Protein AF-A0A969Q479-F1 (afdb_monomer_lite)

Sequence (117 aa):
CLYPPVQAGDREWKSYFTVNLLNLPNHYHNGGIWPFVGGMWCRYLHKLGLRDIARRELVNLAHLCHRGTRKEWEFNEWHHGTTGRPMGKAYQAWSAAGFIQACHALHMDPEHIEDHL

Structure (mmCIF, N/CA/C/O backbone):
data_AF-A0A969Q479-F1
#
_entry.id   AF-A0A969Q479-F1
#
loop_
_atom_site.group_PDB
_atom_site.id
_atom_site.type_symbol
_atom_site.label_atom_id
_atom_site.label_alt_id
_atom_site.label_comp_id
_atom_site.label_asym_id
_atom_site.label_entity_id
_atom_site.label_seq_id
_atom_site.pdbx_PDB_ins_code
_atom_site.Cartn_x
_atom_site.Cartn_y
_atom_site.Cartn_z
_atom_site.occupancy
_atom_site.B_iso_or_equiv
_atom_site.auth_seq_id
_atom_site.auth_comp_id
_atom_site.auth_asym_id
_atom_site.auth_atom_id
_atom_site.pdbx_PDB_model_num
ATOM 1 N N . CYS A 1 1 ? 5.650 6.594 -1.946 1.00 75.19 1 CYS A N 1
ATOM 2 C CA . CYS A 1 1 ? 6.000 6.207 -3.328 1.00 75.19 1 CYS A CA 1
ATOM 3 C C . CYS A 1 1 ? 5.871 7.383 -4.265 1.00 75.19 1 CYS A C 1
ATOM 5 O O . CYS A 1 1 ? 5.157 8.323 -3.936 1.00 75.19 1 CYS A O 1
ATOM 7 N N . LEU A 1 2 ? 6.559 7.317 -5.402 1.00 90.81 2 LEU A N 1
ATOM 8 C CA . LEU A 1 2 ? 6.446 8.291 -6.483 1.00 90.81 2 LEU A CA 1
ATOM 9 C C . LEU A 1 2 ? 5.050 8.215 -7.111 1.00 90.81 2 LEU A C 1
ATOM 11 O O . LEU A 1 2 ? 4.583 7.126 -7.444 1.00 90.81 2 LEU A O 1
ATOM 15 N N . TYR A 1 3 ? 4.400 9.367 -7.248 1.00 90.25 3 TYR A N 1
ATOM 16 C CA . TYR A 1 3 ? 3.153 9.530 -7.985 1.00 90.25 3 TYR A CA 1
ATOM 17 C C . TYR A 1 3 ? 3.190 10.879 -8.728 1.00 90.25 3 TYR A C 1
ATOM 19 O O . TYR A 1 3 ? 3.471 11.892 -8.083 1.00 90.25 3 TYR A O 1
ATOM 27 N N . PRO A 1 4 ? 2.911 10.922 -10.043 1.00 94.00 4 PRO A N 1
ATOM 28 C CA . PRO A 1 4 ? 2.673 9.769 -10.915 1.00 94.00 4 PRO A CA 1
ATOM 29 C C . PRO A 1 4 ? 3.921 8.862 -11.045 1.00 94.00 4 PRO A C 1
ATOM 31 O O . PRO A 1 4 ? 5.033 9.312 -10.760 1.00 94.00 4 PRO A O 1
ATOM 34 N N . PRO A 1 5 ? 3.764 7.578 -11.427 1.00 96.88 5 PRO A N 1
ATOM 35 C CA . PRO A 1 5 ? 4.902 6.703 -11.696 1.00 96.88 5 PRO A CA 1
ATOM 36 C C . PRO A 1 5 ? 5.740 7.220 -12.870 1.00 96.88 5 PRO A C 1
ATOM 38 O O . PRO A 1 5 ? 5.186 7.566 -13.915 1.00 96.88 5 PRO A O 1
ATOM 41 N N . VAL A 1 6 ? 7.063 7.193 -12.714 1.00 96.94 6 VAL A N 1
ATOM 42 C CA . VAL A 1 6 ? 8.035 7.538 -13.760 1.00 96.94 6 VAL A CA 1
ATOM 43 C C . VAL A 1 6 ? 8.024 6.446 -14.826 1.00 96.94 6 VAL A C 1
ATOM 45 O O . VAL A 1 6 ? 8.211 5.267 -14.503 1.00 96.94 6 VAL A O 1
ATOM 48 N N . GLN A 1 7 ? 7.805 6.836 -16.077 1.00 96.56 7 GLN A N 1
ATOM 49 C CA . GLN A 1 7 ? 7.746 5.973 -17.252 1.00 96.56 7 GLN A CA 1
ATOM 50 C C . GLN A 1 7 ? 9.109 5.847 -17.934 1.00 96.56 7 GLN A C 1
ATOM 52 O O . GLN A 1 7 ? 9.989 6.702 -17.811 1.00 96.56 7 GLN A O 1
ATOM 57 N N . ALA A 1 8 ? 9.279 4.774 -18.709 1.00 93.81 8 ALA A N 1
ATOM 58 C CA . ALA A 1 8 ? 10.426 4.658 -19.598 1.00 93.81 8 ALA A CA 1
ATOM 59 C C . ALA A 1 8 ? 10.375 5.777 -20.651 1.00 93.81 8 ALA A C 1
ATOM 61 O O . ALA A 1 8 ? 9.377 5.928 -21.350 1.00 93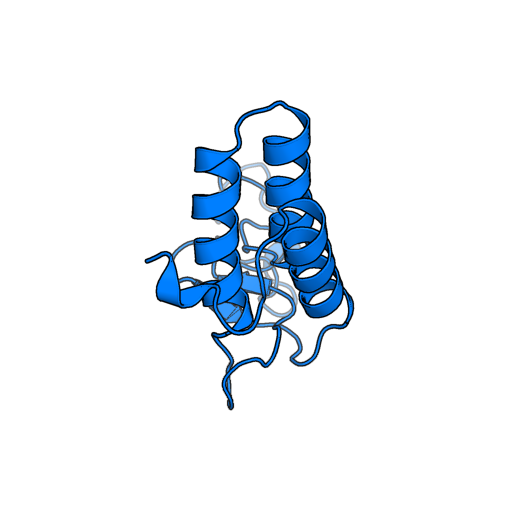.81 8 ALA A O 1
ATOM 62 N N . GLY A 1 9 ? 11.461 6.544 -20.760 1.00 93.50 9 GLY A N 1
ATOM 63 C CA . GLY A 1 9 ? 11.547 7.716 -21.637 1.00 93.50 9 GLY A CA 1
ATOM 64 C C . GLY A 1 9 ? 11.385 9.056 -20.914 1.00 93.50 9 GLY A C 1
ATOM 65 O O . GLY A 1 9 ? 11.777 10.078 -21.475 1.00 93.50 9 GLY A O 1
ATOM 66 N N . ASP A 1 10 ? 10.905 9.065 -19.666 1.00 96.25 10 ASP A N 1
ATOM 67 C CA . ASP A 1 10 ? 10.861 10.285 -18.856 1.00 96.25 10 ASP A CA 1
ATOM 68 C C . ASP A 1 10 ? 12.276 10.780 -18.529 1.00 96.25 10 ASP A C 1
ATOM 70 O O . ASP A 1 10 ? 13.208 9.994 -18.335 1.00 96.25 10 ASP A O 1
ATOM 74 N N . ARG A 1 11 ? 12.447 12.099 -18.384 1.00 96.06 11 ARG A N 1
ATOM 75 C CA . ARG A 1 11 ? 13.739 12.708 -18.012 1.00 96.06 11 ARG A CA 1
ATOM 76 C C . ARG A 1 11 ? 14.236 12.214 -16.646 1.00 96.06 11 ARG A C 1
ATOM 78 O O . ARG A 1 11 ? 15.441 12.105 -16.393 1.00 96.06 11 ARG A O 1
ATOM 85 N N . GLU A 1 12 ? 13.299 11.931 -15.752 1.00 95.12 12 GLU A N 1
ATOM 86 C CA . GLU A 1 12 ? 13.523 11.434 -14.401 1.00 95.12 12 GLU A CA 1
ATOM 87 C C . GLU A 1 12 ? 13.834 9.926 -14.378 1.00 95.12 12 GLU A C 1
ATOM 89 O O . GLU A 1 12 ? 14.328 9.437 -13.359 1.00 95.12 12 GLU A O 1
ATOM 94 N N . TRP A 1 13 ? 13.629 9.201 -15.488 1.00 95.12 13 TRP A N 1
ATOM 95 C CA . TRP A 1 13 ? 13.956 7.780 -15.593 1.00 95.12 13 TRP A CA 1
ATOM 96 C C . TRP A 1 13 ? 15.457 7.553 -15.427 1.00 95.12 13 TRP A C 1
ATOM 98 O O . TRP A 1 13 ? 16.291 8.184 -16.084 1.00 95.12 13 TRP A O 1
ATOM 108 N N . LYS A 1 14 ? 15.819 6.617 -14.549 1.00 93.06 14 LYS A N 1
ATOM 109 C CA . LYS A 1 14 ? 17.209 6.213 -14.318 1.00 93.06 14 LYS A CA 1
ATOM 110 C C . LYS A 1 14 ? 17.369 4.731 -14.603 1.00 93.06 14 LYS A C 1
ATOM 112 O O . LYS A 1 14 ? 16.466 3.944 -14.343 1.00 93.06 14 LYS A O 1
ATOM 117 N N . SER A 1 15 ? 18.552 4.336 -15.068 1.00 91.81 15 SER A N 1
ATOM 118 C CA . SER A 1 15 ? 18.868 2.936 -15.383 1.00 91.81 15 SER A CA 1
ATOM 119 C C . SER A 1 15 ? 18.634 1.982 -14.207 1.00 91.81 15 SER A C 1
ATOM 121 O O . SER A 1 15 ? 18.272 0.830 -14.413 1.00 91.81 15 SER A O 1
ATOM 123 N N . TYR A 1 16 ? 18.759 2.453 -12.962 1.00 90.69 16 TYR A N 1
ATOM 124 C CA . TYR A 1 16 ? 18.503 1.621 -11.787 1.00 90.69 16 TYR A CA 1
ATOM 125 C C . TYR A 1 16 ? 17.021 1.276 -11.565 1.00 90.69 16 TYR A C 1
ATOM 127 O O . TYR A 1 16 ? 16.729 0.403 -10.750 1.00 90.69 16 TYR A O 1
ATOM 135 N N . PHE A 1 17 ? 16.075 1.902 -12.278 1.00 89.88 17 PHE A N 1
ATOM 136 C CA . PHE A 1 17 ? 14.655 1.542 -12.177 1.00 89.88 17 PHE A CA 1
ATOM 137 C C . PHE A 1 17 ? 14.397 0.100 -12.642 1.00 89.88 17 PHE A C 1
ATOM 139 O O . PHE A 1 17 ? 13.515 -0.577 -12.111 1.00 89.88 17 PHE A O 1
ATOM 146 N N . THR A 1 18 ? 15.204 -0.393 -13.586 1.00 90.94 18 THR A N 1
ATOM 147 C CA . THR A 1 18 ? 15.093 -1.749 -14.141 1.00 90.94 18 THR A CA 1
ATOM 148 C C . THR A 1 18 ? 15.965 -2.773 -13.422 1.00 90.94 18 THR A C 1
ATOM 150 O O . THR A 1 18 ? 15.871 -3.961 -13.729 1.00 90.94 18 THR A O 1
ATOM 153 N N . VAL A 1 19 ? 16.806 -2.361 -12.465 1.00 90.31 19 VAL A N 1
ATOM 154 C CA . VAL A 1 19 ? 17.608 -3.306 -11.676 1.00 90.31 19 VAL A CA 1
ATOM 155 C C . VAL A 1 19 ? 16.658 -4.209 -10.895 1.00 90.31 19 VAL A C 1
ATOM 157 O O . VAL A 1 19 ? 15.801 -3.736 -10.147 1.00 90.31 19 VAL A O 1
ATOM 160 N N . ASN A 1 20 ? 16.779 -5.520 -11.121 1.00 89.19 20 ASN A N 1
ATOM 161 C CA . ASN A 1 20 ? 15.880 -6.552 -10.593 1.00 89.19 20 ASN A CA 1
ATOM 162 C C . ASN A 1 20 ? 14.390 -6.320 -10.912 1.00 89.19 20 ASN A C 1
ATOM 164 O O . ASN A 1 20 ? 13.531 -6.880 -10.236 1.00 89.19 20 ASN A O 1
ATOM 168 N N . LEU A 1 21 ? 14.086 -5.480 -11.914 1.00 88.44 21 LEU A N 1
ATOM 169 C CA . LEU A 1 21 ? 12.730 -5.067 -12.301 1.00 88.44 21 LEU A CA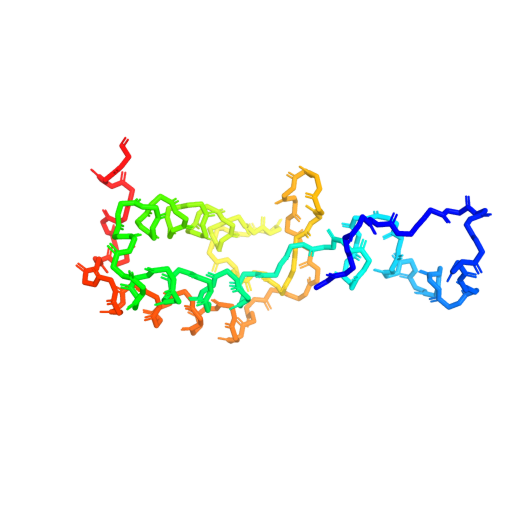 1
ATOM 170 C C . LEU A 1 21 ? 11.900 -4.490 -11.138 1.00 88.44 21 LEU A C 1
ATOM 172 O O . LEU A 1 21 ? 10.671 -4.498 -11.175 1.00 88.44 21 LEU A O 1
ATOM 176 N N . LEU A 1 22 ? 12.568 -3.984 -10.097 1.00 89.00 22 LEU A N 1
ATOM 177 C CA . LEU A 1 22 ? 11.907 -3.661 -8.836 1.00 89.00 22 LEU A CA 1
ATOM 178 C C . LEU A 1 22 ? 11.136 -2.337 -8.899 1.00 89.00 22 LEU A C 1
ATOM 180 O O . LEU A 1 22 ? 10.107 -2.213 -8.252 1.00 89.00 22 LEU A O 1
ATOM 184 N N . ASN A 1 23 ? 11.596 -1.358 -9.685 1.00 95.31 23 ASN A N 1
ATOM 185 C CA . ASN A 1 23 ? 11.006 -0.013 -9.752 1.00 95.31 23 ASN A CA 1
ATOM 186 C C . ASN A 1 23 ? 10.430 0.316 -11.137 1.00 95.31 23 ASN A C 1
ATOM 188 O O . ASN A 1 23 ? 10.425 1.472 -11.557 1.00 95.31 23 ASN A O 1
ATOM 192 N N . LEU A 1 24 ? 9.910 -0.684 -11.851 1.00 96.56 24 LEU A N 1
ATOM 193 C CA . LEU A 1 24 ? 9.066 -0.434 -13.022 1.00 96.56 24 LEU A C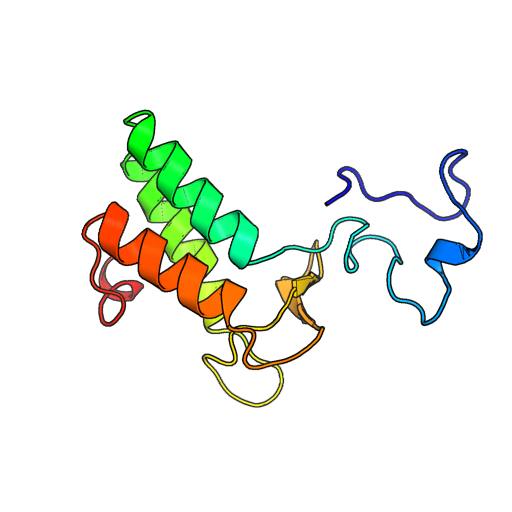A 1
ATOM 194 C C . LEU A 1 24 ? 7.845 0.436 -12.643 1.00 96.56 24 LEU A C 1
ATOM 196 O O . LEU A 1 24 ? 7.507 0.534 -11.460 1.00 96.56 24 LEU A O 1
ATOM 200 N N . PRO A 1 25 ? 7.160 1.079 -13.605 1.00 97.06 25 PRO A N 1
ATOM 201 C CA . PRO A 1 25 ? 5.955 1.846 -13.304 1.00 97.06 25 PRO A CA 1
ATOM 202 C C . PRO A 1 25 ? 4.947 1.033 -12.485 1.00 97.06 25 PRO A C 1
ATOM 204 O O . PRO A 1 25 ? 4.686 -0.132 -12.788 1.00 97.06 25 PRO A O 1
ATOM 207 N N . ASN A 1 26 ? 4.383 1.646 -11.445 1.00 97.56 26 ASN A N 1
ATOM 208 C CA . ASN A 1 26 ? 3.475 1.029 -10.471 1.00 97.56 26 ASN A CA 1
ATOM 209 C C . ASN A 1 26 ? 4.105 -0.068 -9.587 1.00 97.56 26 ASN A C 1
ATOM 211 O O . ASN A 1 26 ? 3.373 -0.808 -8.925 1.00 97.56 26 ASN A O 1
ATOM 215 N N . HIS A 1 27 ? 5.436 -0.186 -9.552 1.00 97.25 27 HIS A N 1
ATOM 216 C CA . HIS A 1 27 ? 6.152 -1.149 -8.713 1.00 97.25 27 HIS A CA 1
ATOM 217 C C . HIS A 1 27 ? 6.915 -0.456 -7.589 1.00 97.25 27 HIS A C 1
ATOM 219 O O . HIS A 1 27 ? 7.439 0.641 -7.764 1.00 97.25 27 HIS A O 1
ATOM 225 N N . TYR A 1 28 ? 7.004 -1.127 -6.441 1.00 96.31 28 TYR A N 1
ATOM 226 C CA . TYR A 1 28 ? 7.847 -0.767 -5.304 1.00 96.31 28 TYR A CA 1
ATOM 227 C C . TYR A 1 28 ? 7.832 0.734 -4.982 1.00 96.31 28 TYR A C 1
ATOM 229 O O . TYR A 1 28 ? 6.780 1.257 -4.608 1.00 96.31 28 TYR A O 1
ATOM 237 N N . HIS A 1 29 ? 8.952 1.450 -5.131 1.00 95.69 29 HIS A N 1
ATOM 238 C CA . HIS A 1 29 ? 9.014 2.888 -4.864 1.00 95.69 29 HIS A CA 1
ATOM 239 C C . HIS A 1 29 ? 8.406 3.740 -5.988 1.00 95.69 29 HIS A C 1
ATOM 241 O O . HIS A 1 29 ? 7.973 4.867 -5.731 1.00 95.69 29 HIS A O 1
ATOM 247 N N . ASN A 1 30 ? 8.341 3.213 -7.211 1.00 97.19 30 ASN A N 1
ATOM 248 C CA . ASN A 1 30 ? 7.811 3.873 -8.401 1.00 97.19 30 ASN A CA 1
ATOM 249 C C . ASN A 1 30 ? 6.297 3.645 -8.564 1.00 97.19 30 ASN A C 1
ATOM 251 O O . ASN A 1 30 ? 5.827 3.065 -9.539 1.00 97.19 30 ASN A O 1
ATOM 255 N N . GLY A 1 31 ? 5.525 4.079 -7.569 1.00 96.62 31 GLY A N 1
ATOM 256 C CA . GLY A 1 31 ? 4.061 4.003 -7.590 1.00 96.62 31 GLY A CA 1
ATOM 257 C C . GLY A 1 31 ? 3.459 2.711 -7.040 1.00 96.62 31 GLY A C 1
ATOM 258 O O . GLY A 1 31 ? 2.269 2.483 -7.225 1.00 96.62 31 GLY A O 1
ATOM 259 N N . GLY A 1 32 ? 4.237 1.866 -6.356 1.00 97.50 32 GLY A N 1
ATOM 260 C CA . GLY A 1 32 ? 3.675 0.763 -5.572 1.00 97.50 32 GLY A CA 1
ATOM 261 C C . GLY A 1 32 ? 2.860 1.264 -4.371 1.00 97.50 32 GLY A C 1
ATOM 262 O O . GLY A 1 32 ? 3.146 2.325 -3.808 1.00 97.50 32 GLY A O 1
ATOM 263 N N . ILE A 1 33 ? 1.860 0.488 -3.956 1.00 97.75 33 ILE A N 1
ATOM 264 C CA . ILE A 1 33 ? 1.035 0.737 -2.765 1.00 97.75 33 ILE A CA 1
ATOM 265 C C . ILE A 1 33 ? 1.684 0.051 -1.561 1.00 97.75 33 ILE A C 1
ATOM 267 O O . ILE A 1 33 ? 2.036 -1.121 -1.635 1.00 97.75 33 ILE A O 1
ATOM 271 N N . TRP A 1 34 ? 1.804 0.750 -0.434 1.00 98.06 34 TRP A N 1
ATOM 272 C CA . TRP A 1 34 ? 2.437 0.221 0.778 1.00 98.06 34 TRP A CA 1
ATOM 273 C C . TRP A 1 34 ? 1.439 0.197 1.940 1.00 98.06 34 TRP A C 1
ATOM 275 O O . TRP A 1 34 ? 1.080 1.274 2.426 1.00 98.06 34 TRP A O 1
ATOM 285 N N . PRO A 1 35 ? 1.008 -0.988 2.424 1.00 97.94 35 PRO A N 1
ATOM 286 C CA . PRO A 1 35 ? 0.043 -1.089 3.523 1.00 97.94 35 PRO A CA 1
ATOM 287 C C . PRO A 1 35 ? 0.484 -0.351 4.792 1.00 97.94 35 PRO A C 1
ATOM 289 O O . PRO A 1 35 ? -0.320 0.326 5.425 1.00 97.94 35 PRO A O 1
ATOM 292 N N . PHE A 1 36 ? 1.782 -0.381 5.111 1.00 97.19 36 PHE A N 1
ATOM 293 C CA . PHE A 1 36 ? 2.368 0.407 6.201 1.00 97.19 36 PHE A CA 1
ATOM 294 C C . PHE A 1 36 ? 2.006 1.904 6.123 1.00 97.19 36 PHE A C 1
ATOM 296 O O . PHE A 1 36 ? 1.571 2.498 7.112 1.00 97.19 36 PHE A O 1
ATOM 303 N N . VAL A 1 37 ? 2.126 2.509 4.935 1.00 97.81 37 VAL A N 1
ATOM 304 C CA . VAL A 1 37 ? 1.761 3.917 4.707 1.00 97.81 37 VAL A CA 1
ATOM 305 C C . VAL A 1 37 ? 0.246 4.101 4.803 1.00 97.81 37 VAL A C 1
ATOM 307 O O . VAL A 1 37 ? -0.211 5.090 5.373 1.00 97.81 37 VAL A O 1
ATOM 310 N N . GLY A 1 38 ? -0.537 3.133 4.319 1.00 97.88 38 GLY A N 1
ATOM 311 C CA . GLY A 1 38 ? -1.995 3.124 4.475 1.00 97.88 38 GLY A CA 1
ATOM 312 C C . GLY A 1 38 ? -2.438 3.155 5.943 1.00 97.88 38 GLY A C 1
ATOM 313 O O . GLY A 1 38 ? -3.330 3.924 6.300 1.00 97.88 38 GLY A O 1
ATOM 314 N N . GLY A 1 39 ? -1.764 2.410 6.824 1.00 98.12 39 GLY A N 1
ATOM 315 C CA . GLY A 1 39 ? -2.035 2.439 8.266 1.00 98.12 39 GLY A CA 1
ATOM 316 C C . GLY A 1 39 ? -1.791 3.819 8.884 1.00 98.12 39 GLY A C 1
ATOM 317 O O . GLY A 1 39 ? -2.605 4.317 9.667 1.00 98.12 39 GLY A O 1
ATOM 318 N N . MET A 1 40 ? -0.709 4.495 8.482 1.00 98.38 40 MET A N 1
ATOM 319 C CA . MET A 1 40 ? -0.458 5.885 8.885 1.00 98.38 40 MET A CA 1
ATOM 320 C C . MET A 1 40 ? -1.527 6.842 8.353 1.00 98.38 40 MET A C 1
ATOM 322 O O . MET A 1 40 ? -1.983 7.717 9.091 1.00 98.38 40 MET A O 1
ATOM 326 N N . TRP A 1 41 ? -1.942 6.664 7.098 1.00 98.19 41 TRP A N 1
ATOM 327 C CA . TRP A 1 41 ? -2.945 7.502 6.447 1.00 98.19 41 TRP A CA 1
ATOM 328 C C . TRP A 1 41 ? -4.297 7.453 7.163 1.00 98.19 41 TRP A C 1
ATOM 330 O O . TRP A 1 41 ? -4.838 8.502 7.517 1.00 98.19 41 TRP A O 1
ATOM 340 N N . CYS A 1 42 ? -4.789 6.254 7.487 1.00 98.50 42 CYS A N 1
ATOM 341 C CA . CYS A 1 42 ? -6.041 6.077 8.229 1.00 98.50 42 CYS A CA 1
ATOM 342 C C . CYS A 1 42 ? -6.003 6.819 9.574 1.00 98.50 42 CYS A C 1
ATOM 344 O O . CYS A 1 42 ? -6.913 7.577 9.917 1.00 98.50 42 CYS A O 1
ATOM 346 N N . ARG A 1 43 ? -4.903 6.665 10.322 1.00 98.31 43 ARG A N 1
ATOM 347 C CA . ARG A 1 43 ? -4.702 7.336 11.616 1.00 98.31 43 ARG A CA 1
ATOM 348 C C . ARG A 1 43 ? -4.632 8.854 11.479 1.00 98.31 43 ARG A C 1
ATOM 350 O O . ARG A 1 43 ? -5.146 9.573 12.337 1.00 98.31 43 ARG A O 1
ATOM 357 N N . TYR A 1 44 ? -3.998 9.347 10.418 1.00 98.44 44 TYR A N 1
ATOM 358 C CA . TYR A 1 44 ? -3.891 10.776 10.151 1.00 98.44 44 TYR A CA 1
ATOM 359 C C . TYR A 1 44 ? -5.254 11.394 9.823 1.00 98.44 44 TYR A C 1
ATOM 361 O O . TYR A 1 44 ? -5.631 12.387 10.446 1.00 98.44 44 TYR A O 1
ATOM 369 N N . LEU A 1 45 ? -6.036 10.760 8.944 1.00 98.56 45 LEU A N 1
ATOM 370 C CA . LEU A 1 45 ? -7.413 11.166 8.648 1.00 98.56 45 LEU A CA 1
ATOM 371 C C . LEU A 1 45 ? -8.280 11.205 9.910 1.00 98.56 45 LEU A C 1
ATOM 373 O O . LEU A 1 45 ? -8.988 12.185 10.149 1.00 98.56 45 LEU A O 1
ATOM 377 N N . HIS A 1 46 ? -8.177 10.176 10.755 1.00 97.88 46 HIS A N 1
ATOM 378 C CA . HIS A 1 46 ? -8.901 10.137 12.022 1.00 97.88 46 HIS A CA 1
ATOM 379 C C . HIS A 1 46 ? -8.520 11.312 12.934 1.00 97.88 46 HIS A C 1
ATOM 381 O O . HIS A 1 46 ? -9.401 11.982 13.476 1.00 97.88 46 HIS A O 1
ATOM 387 N N . LYS A 1 47 ? -7.219 11.614 13.056 1.00 97.69 47 LYS A N 1
ATOM 388 C CA . LYS A 1 47 ? -6.716 12.739 13.861 1.00 97.69 47 LYS A CA 1
ATOM 389 C C . LYS A 1 47 ? -7.207 14.102 13.357 1.00 97.69 47 LYS A C 1
ATOM 391 O O . LYS A 1 47 ? -7.394 15.004 14.166 1.00 97.69 47 LYS A O 1
ATOM 396 N N . LEU A 1 48 ? -7.442 14.246 12.053 1.00 98.31 48 LEU A N 1
ATOM 397 C CA . LEU A 1 48 ? -8.028 15.451 11.453 1.00 98.31 48 LEU A CA 1
ATOM 398 C C . LEU A 1 48 ? -9.555 15.552 11.632 1.00 98.31 48 LEU A C 1
ATOM 400 O O . LEU A 1 48 ? -10.157 16.523 11.185 1.00 98.31 48 LEU A O 1
ATOM 404 N N . GLY A 1 49 ? -10.198 14.564 12.261 1.00 97.62 49 GLY A N 1
ATOM 405 C CA . GLY A 1 49 ? -11.653 14.519 12.425 1.00 97.62 49 GLY A CA 1
ATOM 406 C C . GLY A 1 49 ? -12.407 13.984 11.204 1.00 97.62 49 GLY A C 1
ATOM 407 O O . GLY A 1 49 ? -13.631 13.883 11.248 1.00 97.62 49 GLY A O 1
ATOM 408 N N . LEU A 1 50 ? -11.704 13.562 10.145 1.00 98.19 50 LEU A N 1
ATOM 409 C CA . LEU A 1 50 ? -12.277 12.992 8.919 1.00 98.19 50 LEU A CA 1
ATOM 410 C C . LEU A 1 50 ? -12.643 11.513 9.120 1.00 98.19 50 LEU A C 1
AT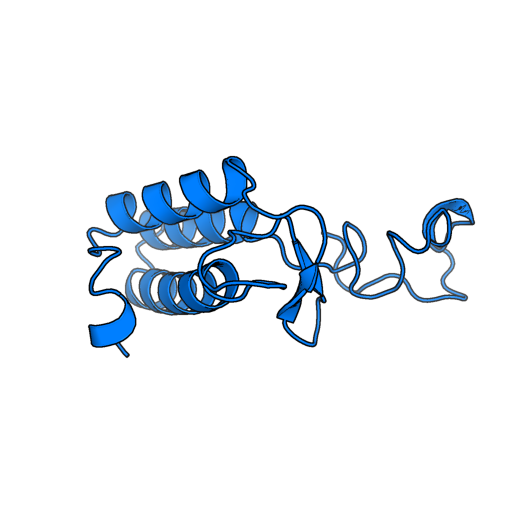OM 412 O O . LEU A 1 50 ? -12.151 10.626 8.421 1.00 98.19 50 LEU A O 1
ATOM 416 N N . ARG A 1 51 ? -13.477 11.237 10.128 1.00 95.38 51 ARG A N 1
ATOM 417 C CA . ARG A 1 51 ? -13.709 9.884 10.659 1.00 95.38 51 ARG A CA 1
ATOM 418 C C . ARG A 1 51 ? -14.277 8.921 9.622 1.00 95.38 51 ARG A C 1
ATOM 420 O O . ARG A 1 51 ? -13.778 7.808 9.519 1.00 95.38 51 ARG A O 1
ATOM 427 N N . ASP A 1 52 ? -15.261 9.339 8.833 1.00 95.44 52 ASP A N 1
ATOM 428 C CA . ASP A 1 52 ? -15.887 8.445 7.850 1.00 95.44 52 ASP A CA 1
ATOM 429 C C . ASP A 1 52 ? -14.943 8.098 6.698 1.00 95.44 52 ASP A C 1
ATOM 431 O O . ASP A 1 52 ? -14.924 6.958 6.239 1.00 95.44 52 ASP A O 1
ATOM 435 N N . ILE A 1 53 ? -14.099 9.047 6.282 1.00 97.56 53 ILE A N 1
ATOM 436 C CA . ILE A 1 53 ? -13.049 8.791 5.288 1.00 97.56 53 ILE A CA 1
ATOM 437 C C . ILE A 1 53 ? -12.019 7.829 5.881 1.00 97.56 53 ILE A C 1
ATOM 439 O O . ILE A 1 53 ? -11.676 6.838 5.250 1.00 97.56 53 ILE A O 1
ATOM 443 N N . ALA A 1 54 ? -11.583 8.064 7.122 1.00 97.94 54 ALA A N 1
ATOM 444 C CA . ALA A 1 54 ? -10.626 7.199 7.805 1.00 97.94 54 ALA A CA 1
ATOM 445 C C . ALA A 1 54 ? -11.111 5.741 7.890 1.00 97.94 54 ALA A C 1
ATOM 447 O O . ALA A 1 54 ? -10.327 4.827 7.650 1.00 97.94 54 ALA A O 1
ATOM 448 N N . ARG A 1 55 ? -12.401 5.521 8.184 1.00 95.94 55 ARG A N 1
ATOM 449 C CA . ARG A 1 55 ? -13.007 4.179 8.221 1.00 95.94 55 ARG A CA 1
ATOM 450 C C . ARG A 1 55 ? -13.016 3.512 6.847 1.00 95.94 55 ARG A C 1
ATOM 452 O O . ARG A 1 55 ? -12.598 2.366 6.736 1.00 95.94 55 ARG A O 1
ATOM 459 N N . ARG A 1 56 ? -13.430 4.233 5.799 1.00 96.50 56 ARG A N 1
ATOM 460 C CA . ARG A 1 56 ? -13.423 3.717 4.415 1.00 96.50 56 ARG A CA 1
ATOM 461 C C . ARG A 1 56 ? -12.015 3.331 3.962 1.00 96.50 56 ARG A C 1
ATOM 463 O O . ARG A 1 56 ? -11.818 2.267 3.384 1.00 96.50 56 ARG A O 1
ATOM 470 N N . GLU A 1 57 ? -11.028 4.165 4.271 1.00 97.75 57 GLU A N 1
ATOM 471 C CA . GLU A 1 57 ? -9.628 3.867 3.964 1.00 97.75 57 GLU A CA 1
ATOM 472 C C . GLU A 1 57 ? -9.094 2.681 4.776 1.00 97.75 57 GLU A C 1
ATOM 474 O O . GLU A 1 57 ? -8.312 1.892 4.249 1.00 97.75 57 GLU A O 1
ATOM 479 N N . LEU A 1 58 ? -9.547 2.496 6.023 1.00 98.06 58 LEU A N 1
ATOM 480 C CA . LEU A 1 58 ? -9.175 1.331 6.827 1.00 98.06 58 LEU A CA 1
ATOM 481 C C . LEU A 1 58 ? -9.740 0.027 6.243 1.00 98.06 58 LEU A C 1
ATOM 483 O O . LEU A 1 58 ? -9.032 -0.977 6.227 1.00 98.06 58 LEU A O 1
ATOM 487 N N . VAL A 1 59 ? -10.955 0.047 5.692 1.00 96.75 59 VAL A N 1
ATOM 488 C CA . VAL A 1 59 ? -11.524 -1.094 4.952 1.00 96.75 59 VAL A CA 1
ATOM 489 C C . VAL A 1 59 ? -10.695 -1.399 3.695 1.00 96.75 59 VAL A C 1
ATOM 491 O O . VAL A 1 59 ? -10.294 -2.541 3.470 1.00 96.75 59 VAL A O 1
ATOM 494 N N . ASN A 1 60 ? -10.328 -0.379 2.911 1.00 96.31 60 ASN A N 1
ATOM 495 C CA . ASN A 1 60 ? -9.442 -0.556 1.751 1.00 96.31 60 ASN A CA 1
ATOM 496 C C . ASN A 1 60 ? -8.067 -1.124 2.145 1.00 96.31 60 ASN A C 1
ATOM 498 O O . ASN A 1 60 ? -7.508 -1.976 1.445 1.00 96.31 60 ASN A O 1
ATOM 502 N N . LEU A 1 61 ? -7.519 -0.664 3.272 1.00 97.81 61 LEU A N 1
ATOM 503 C CA . LEU A 1 61 ? -6.281 -1.188 3.835 1.00 97.81 61 LEU A CA 1
ATOM 504 C C . LEU A 1 61 ? -6.435 -2.653 4.255 1.00 97.81 61 LEU A C 1
ATOM 506 O O . LEU A 1 61 ? -5.544 -3.445 3.956 1.00 97.81 61 LEU A O 1
ATOM 510 N N . ALA A 1 62 ? -7.552 -3.024 4.883 1.00 97.31 62 ALA A N 1
ATOM 511 C CA . ALA A 1 62 ? -7.839 -4.406 5.256 1.00 97.31 62 ALA A CA 1
ATOM 512 C C . ALA A 1 62 ? -7.841 -5.320 4.026 1.00 97.31 62 ALA A C 1
ATOM 514 O O . ALA A 1 62 ? -7.137 -6.325 4.026 1.00 97.31 62 ALA A O 1
ATOM 515 N N . HIS A 1 63 ? -8.494 -4.919 2.929 1.00 95.50 63 HIS A N 1
ATOM 516 C CA . HIS A 1 63 ? -8.452 -5.671 1.670 1.00 95.50 63 HIS A CA 1
ATOM 517 C C . HIS A 1 63 ? -7.028 -5.845 1.120 1.00 95.50 63 HIS A C 1
ATOM 519 O O . HIS A 1 63 ? -6.695 -6.897 0.576 1.00 95.50 63 HIS A O 1
ATOM 525 N N . LEU A 1 64 ? -6.162 -4.834 1.243 1.00 95.62 64 LEU A N 1
ATOM 526 C CA . LEU A 1 64 ? -4.753 -4.969 0.860 1.00 95.62 64 LEU A CA 1
ATOM 527 C C . LEU A 1 64 ? -3.995 -5.919 1.789 1.00 95.62 64 LEU A C 1
ATOM 529 O O . LEU A 1 64 ? -3.257 -6.765 1.306 1.00 95.62 64 LEU A O 1
ATOM 533 N N . CYS A 1 65 ? -4.174 -5.805 3.102 1.00 97.31 65 CYS A N 1
ATOM 534 C CA . CYS A 1 65 ? -3.524 -6.678 4.080 1.00 97.31 65 CYS A CA 1
ATOM 535 C C . CYS A 1 65 ? -3.971 -8.143 3.964 1.00 97.31 65 CYS A C 1
ATOM 537 O O . CYS A 1 65 ? -3.153 -9.047 4.144 1.00 97.31 65 CYS A O 1
ATOM 539 N N . HIS A 1 66 ? -5.248 -8.354 3.644 1.00 96.12 66 HIS A N 1
ATOM 540 C CA . HIS A 1 66 ? -5.864 -9.654 3.431 1.00 96.12 66 HIS A CA 1
ATOM 541 C C . HIS A 1 66 ? -5.364 -10.325 2.147 1.00 96.12 66 HIS A C 1
ATOM 543 O O . HIS A 1 66 ? -5.134 -11.532 2.137 1.00 96.12 66 HIS A O 1
ATOM 549 N N . ARG A 1 67 ? -5.136 -9.568 1.066 1.00 94.88 67 ARG A N 1
ATOM 550 C CA . ARG A 1 67 ? -4.582 -10.123 -0.176 1.00 94.88 67 ARG A CA 1
ATOM 551 C C . ARG A 1 67 ? -3.153 -10.618 0.041 1.00 94.88 67 ARG A C 1
ATOM 553 O O . ARG A 1 67 ? -2.245 -9.826 0.263 1.00 94.88 67 ARG A O 1
ATOM 560 N N . GLY A 1 68 ? -2.942 -11.920 -0.123 1.00 95.25 68 GLY A N 1
ATOM 561 C CA . GLY A 1 68 ? -1.607 -12.507 -0.173 1.00 95.25 68 GLY A CA 1
ATOM 562 C C . GLY A 1 68 ? -1.329 -13.271 -1.458 1.00 95.25 68 GLY A C 1
ATOM 563 O O . GLY A 1 68 ? -2.196 -13.464 -2.312 1.00 95.25 68 GLY A O 1
ATOM 564 N N . THR A 1 69 ? -0.070 -13.654 -1.634 1.00 94.75 69 THR A N 1
ATOM 565 C CA . THR A 1 69 ? 0.392 -14.389 -2.814 1.00 94.75 69 THR A CA 1
ATOM 566 C C . THR A 1 69 ? 0.076 -15.878 -2.701 1.00 94.75 69 THR A C 1
ATOM 568 O O . THR A 1 69 ? -0.177 -16.518 -3.721 1.00 94.75 69 THR A O 1
ATOM 571 N N . ARG A 1 70 ? 0.121 -16.449 -1.488 1.00 96.12 70 ARG A N 1
ATOM 572 C CA . ARG A 1 70 ? -0.164 -17.882 -1.266 1.00 96.12 70 ARG A CA 1
ATOM 573 C C . ARG A 1 70 ? -1.321 -18.121 -0.311 1.00 96.12 70 ARG A C 1
ATOM 575 O O . ARG A 1 70 ? -2.056 -19.087 -0.491 1.00 96.12 70 ARG A O 1
ATOM 582 N N . LYS A 1 71 ? -1.441 -17.287 0.716 1.00 96.44 71 LYS A N 1
ATOM 583 C CA . LYS A 1 71 ? -2.513 -17.331 1.710 1.00 96.44 71 LYS A CA 1
ATOM 584 C C . LYS A 1 71 ? -3.064 -15.938 1.938 1.00 96.44 71 LYS A C 1
ATO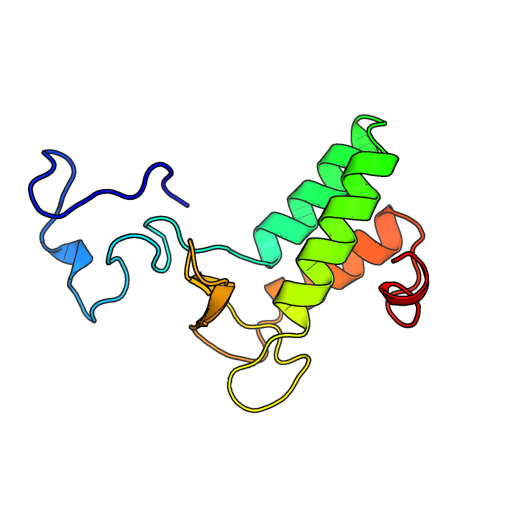M 586 O O . LYS A 1 71 ? -2.387 -14.953 1.672 1.00 96.44 71 LYS A O 1
ATOM 591 N N . GLU A 1 72 ? -4.279 -15.872 2.449 1.00 96.62 72 GLU A N 1
ATOM 592 C CA . GLU A 1 72 ? -4.837 -14.626 2.953 1.00 96.62 72 GLU A CA 1
ATOM 593 C C . GLU A 1 72 ? -4.063 -14.150 4.187 1.00 96.62 72 GLU A C 1
ATOM 595 O O . GLU A 1 72 ? -3.407 -14.944 4.870 1.00 96.62 72 GLU A O 1
ATOM 600 N N . TRP A 1 73 ? -4.135 -12.849 4.461 1.00 96.25 73 TRP A N 1
ATOM 601 C CA . TRP A 1 73 ? -3.489 -12.209 5.610 1.00 96.25 73 TRP A CA 1
ATOM 602 C C . TRP A 1 73 ? -1.971 -12.420 5.663 1.00 96.25 73 TRP A C 1
ATOM 604 O O . TRP A 1 73 ? -1.365 -12.541 6.727 1.00 96.25 73 TRP A O 1
ATOM 614 N N . GLU A 1 74 ? -1.324 -12.432 4.498 1.00 97.88 74 GLU A N 1
ATOM 615 C CA . GLU A 1 74 ? 0.135 -12.459 4.421 1.00 97.88 74 GLU A CA 1
ATOM 616 C C . GLU A 1 74 ? 0.763 -11.103 4.747 1.00 97.88 74 GLU A C 1
ATOM 618 O O . GLU A 1 74 ? 1.966 -11.060 4.974 1.00 97.88 74 GLU A O 1
ATOM 623 N N . PHE A 1 75 ? 0.003 -10.002 4.802 1.00 98.06 75 PHE A N 1
ATOM 624 C CA . PHE A 1 75 ? 0.541 -8.666 5.088 1.00 98.06 75 PHE A CA 1
ATOM 625 C C . PHE A 1 75 ? 1.774 -8.350 4.230 1.00 98.06 75 PHE A C 1
ATOM 627 O O . PHE A 1 75 ? 2.855 -8.032 4.740 1.00 98.06 75 PHE A O 1
ATOM 634 N N . ASN A 1 76 ? 1.615 -8.484 2.913 1.00 98.25 76 ASN A N 1
ATOM 635 C CA . ASN A 1 76 ? 2.688 -8.251 1.959 1.00 98.25 76 ASN A CA 1
ATOM 636 C C . ASN A 1 76 ? 3.313 -6.857 2.116 1.00 98.25 76 ASN A C 1
ATOM 638 O O . ASN A 1 76 ? 2.670 -5.873 2.498 1.00 98.25 76 ASN A O 1
ATOM 642 N N . GLU A 1 77 ? 4.603 -6.791 1.808 1.00 97.94 77 GLU A N 1
ATOM 643 C CA . GLU A 1 77 ? 5.426 -5.590 1.906 1.00 97.94 77 GLU A CA 1
ATOM 644 C C . GLU A 1 77 ? 4.851 -4.412 1.112 1.00 97.94 77 GLU A C 1
ATOM 646 O O . GLU A 1 77 ? 4.742 -3.299 1.623 1.00 97.94 77 GLU A O 1
ATOM 651 N N . TRP A 1 78 ? 4.458 -4.675 -0.132 1.00 97.69 78 TRP A N 1
ATOM 652 C CA . TRP A 1 78 ? 3.903 -3.691 -1.048 1.00 97.69 78 TRP A CA 1
ATOM 653 C C . TRP A 1 78 ? 3.024 -4.382 -2.093 1.00 97.69 78 TRP A C 1
ATOM 655 O O . TRP A 1 78 ? 3.040 -5.602 -2.245 1.00 97.69 78 TRP A O 1
ATOM 665 N N . HIS A 1 79 ? 2.234 -3.597 -2.812 1.00 97.88 79 HIS A N 1
ATOM 666 C CA . HIS A 1 79 ? 1.309 -4.059 -3.839 1.00 97.88 79 HIS A CA 1
ATOM 667 C C . HIS A 1 79 ? 1.489 -3.244 -5.114 1.00 97.88 79 HIS A C 1
ATOM 669 O O . HIS A 1 79 ? 1.914 -2.087 -5.081 1.00 97.88 79 HIS A O 1
ATOM 675 N N . HIS A 1 80 ? 1.148 -3.830 -6.255 1.00 97.62 80 HIS A N 1
ATOM 676 C CA . HIS A 1 80 ? 1.199 -3.118 -7.526 1.00 97.62 80 HIS A CA 1
ATOM 677 C C . HIS A 1 80 ? 0.217 -1.926 -7.542 1.00 97.62 80 HIS A C 1
ATOM 679 O O . HIS A 1 80 ? -0.960 -2.090 -7.225 1.00 97.62 80 HIS A O 1
ATOM 685 N N . GLY A 1 81 ? 0.683 -0.758 -7.998 1.00 96.38 81 GLY A N 1
ATOM 686 C CA . GLY A 1 81 ? -0.017 0.539 -7.986 1.00 96.38 81 GLY A CA 1
ATOM 687 C C . GLY A 1 81 ? -1.435 0.555 -8.557 1.00 96.38 81 GLY A C 1
ATOM 688 O O . GLY A 1 81 ? -2.320 1.194 -8.007 1.00 96.38 81 GLY A O 1
ATOM 689 N N . THR A 1 82 ? -1.659 -0.163 -9.658 1.00 95.50 82 THR A N 1
ATOM 690 C CA . THR A 1 82 ? -2.967 -0.200 -10.341 1.00 95.50 82 THR A CA 1
ATOM 691 C C . THR A 1 82 ? -3.805 -1.424 -9.979 1.00 95.50 82 THR A C 1
ATOM 693 O O . THR A 1 82 ? -4.984 -1.312 -9.676 1.00 95.50 82 THR A O 1
ATOM 696 N N . THR A 1 83 ? -3.212 -2.618 -10.040 1.00 96.12 83 THR A N 1
ATOM 697 C CA . THR A 1 83 ? -3.944 -3.882 -9.876 1.00 96.12 83 THR A CA 1
ATOM 698 C C . THR A 1 83 ? -4.149 -4.280 -8.417 1.00 96.12 83 THR A C 1
ATOM 700 O O . THR A 1 83 ? -4.946 -5.172 -8.143 1.00 96.12 83 THR A O 1
ATOM 703 N N . GLY A 1 84 ? -3.397 -3.688 -7.483 1.00 96.19 84 GLY A N 1
ATOM 704 C CA . GLY A 1 84 ? -3.414 -4.083 -6.077 1.00 96.19 84 GLY A CA 1
ATOM 705 C C . GLY A 1 84 ? -2.906 -5.505 -5.826 1.00 96.19 84 GLY A C 1
ATOM 706 O O . GLY A 1 84 ? -3.158 -6.040 -4.752 1.00 96.19 84 GLY A O 1
ATOM 707 N N . ARG A 1 85 ? -2.219 -6.141 -6.791 1.00 97.06 85 ARG A N 1
ATOM 708 C CA . ARG A 1 85 ? -1.637 -7.480 -6.602 1.00 97.06 85 ARG A CA 1
ATOM 709 C C . ARG A 1 85 ? -0.571 -7.449 -5.498 1.00 97.06 85 ARG A C 1
ATOM 711 O O . ARG A 1 85 ? 0.251 -6.529 -5.528 1.00 97.06 85 ARG A O 1
ATOM 718 N N . PRO A 1 86 ? -0.554 -8.426 -4.572 1.00 97.56 86 PRO A N 1
ATOM 719 C CA . PRO A 1 86 ? 0.459 -8.518 -3.526 1.00 97.56 86 PRO A CA 1
ATOM 720 C C . PRO A 1 86 ? 1.828 -8.830 -4.122 1.00 97.56 86 PRO A C 1
ATOM 722 O O . PRO A 1 86 ? 1.967 -9.717 -4.966 1.00 97.56 86 PRO A O 1
ATOM 725 N N . MET A 1 87 ? 2.831 -8.073 -3.690 1.00 96.69 87 MET A N 1
ATOM 726 C CA . MET A 1 87 ? 4.211 -8.133 -4.166 1.00 96.69 87 MET A CA 1
ATOM 727 C C . MET A 1 87 ? 5.170 -8.094 -2.963 1.00 96.69 87 MET A C 1
ATOM 729 O O . MET A 1 87 ? 4.757 -8.001 -1.806 1.00 96.69 87 MET A O 1
ATOM 733 N N . GLY A 1 88 ? 6.474 -8.187 -3.225 1.00 94.69 88 GLY A N 1
ATOM 734 C CA . GLY A 1 88 ? 7.489 -8.133 -2.173 1.00 94.69 88 GLY A CA 1
ATOM 735 C C . GLY A 1 88 ? 7.421 -9.309 -1.202 1.00 94.69 88 GLY A C 1
ATOM 736 O O . GLY A 1 88 ? 6.957 -10.402 -1.542 1.00 94.69 88 GLY A O 1
ATOM 737 N N . LYS A 1 89 ? 7.950 -9.111 0.005 1.00 96.44 89 LYS A N 1
ATOM 738 C CA . LYS A 1 89 ? 7.971 -10.163 1.031 1.00 96.44 89 LYS A CA 1
ATOM 739 C C . LYS A 1 89 ? 6.616 -10.296 1.734 1.00 96.44 89 LYS A C 1
ATOM 741 O O . LYS A 1 89 ? 6.003 -9.297 2.095 1.00 96.44 89 LYS A O 1
ATOM 746 N N . ALA A 1 90 ? 6.191 -11.536 1.967 1.00 97.69 90 ALA A N 1
ATOM 747 C CA . ALA A 1 90 ? 5.103 -11.854 2.889 1.00 97.69 90 ALA A CA 1
ATOM 748 C C . ALA A 1 90 ? 5.551 -11.676 4.352 1.00 97.69 90 ALA A C 1
ATOM 750 O O . ALA A 1 90 ? 6.749 -11.632 4.650 1.00 97.69 90 ALA A O 1
ATOM 751 N N . TYR A 1 91 ? 4.570 -11.611 5.243 1.00 97.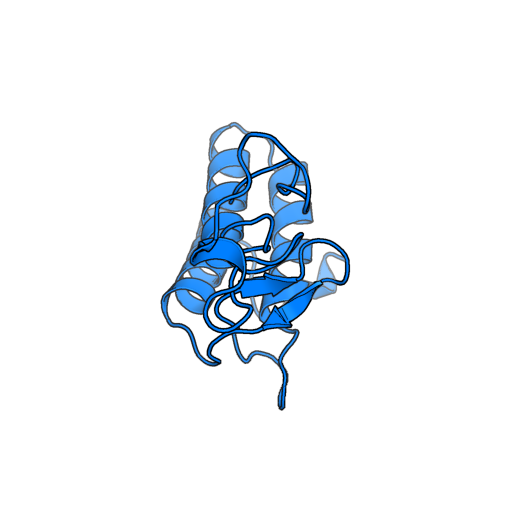69 91 TYR A N 1
ATOM 752 C CA . TYR A 1 91 ? 4.671 -11.478 6.696 1.00 97.69 91 TYR A CA 1
ATOM 753 C C . TYR A 1 91 ? 5.500 -10.274 7.138 1.00 97.69 91 TYR A C 1
ATOM 755 O O . TYR A 1 91 ? 6.314 -10.359 8.060 1.00 97.69 91 TYR A O 1
ATOM 763 N N . GLN A 1 92 ? 5.313 -9.134 6.468 1.00 98.25 92 GLN A N 1
ATOM 764 C CA . GLN A 1 92 ? 6.019 -7.924 6.855 1.00 98.25 92 GLN A CA 1
ATOM 765 C C . GLN A 1 92 ? 5.419 -7.316 8.117 1.00 98.25 92 GLN A C 1
ATOM 767 O O . GLN A 1 92 ? 4.286 -6.826 8.131 1.00 98.25 92 GLN A O 1
ATOM 772 N N . ALA A 1 93 ? 6.234 -7.289 9.172 1.00 98.19 93 ALA A N 1
ATOM 773 C CA . ALA A 1 93 ? 5.834 -6.811 10.488 1.00 98.19 93 ALA A CA 1
ATOM 774 C C . ALA A 1 93 ? 5.300 -5.373 10.451 1.00 98.19 93 ALA A C 1
ATOM 776 O O . ALA A 1 93 ? 4.329 -5.072 11.137 1.00 98.19 93 ALA A O 1
ATOM 777 N N . TRP A 1 94 ? 5.868 -4.493 9.619 1.00 97.69 94 TRP A N 1
ATOM 778 C CA . TRP A 1 94 ? 5.389 -3.111 9.506 1.00 97.69 94 TRP A CA 1
ATOM 779 C C . TRP A 1 94 ? 3.996 -2.985 8.881 1.00 97.69 94 TRP A C 1
ATOM 781 O O . TRP A 1 94 ? 3.269 -2.047 9.203 1.00 97.69 94 TRP A O 1
ATOM 791 N N . SER A 1 95 ? 3.598 -3.928 8.025 1.00 98.06 95 SER A N 1
ATOM 792 C CA . SER A 1 95 ? 2.314 -3.905 7.324 1.00 98.06 95 SER A CA 1
ATOM 793 C C . SER A 1 95 ? 1.240 -4.375 8.294 1.00 98.06 95 SER A C 1
ATOM 795 O O . SER A 1 95 ? 0.231 -3.696 8.467 1.00 98.06 95 SER A O 1
ATOM 797 N N . ALA A 1 96 ? 1.515 -5.473 9.006 1.00 98.06 96 ALA A N 1
ATOM 798 C CA . ALA A 1 96 ? 0.654 -5.981 10.068 1.00 98.06 96 ALA A CA 1
ATOM 799 C C . ALA A 1 96 ? 0.511 -4.980 11.225 1.00 98.06 96 ALA A C 1
ATOM 801 O O . ALA A 1 96 ? -0.601 -4.612 11.599 1.00 98.06 96 ALA A O 1
ATOM 802 N N . ALA A 1 97 ? 1.628 -4.472 11.755 1.00 98.06 97 ALA A N 1
ATOM 803 C CA . ALA A 1 97 ? 1.608 -3.520 12.863 1.00 98.06 97 ALA A CA 1
ATOM 804 C C . ALA A 1 97 ? 0.913 -2.207 12.478 1.00 98.06 97 ALA A C 1
ATOM 806 O O . ALA A 1 97 ? 0.146 -1.670 13.274 1.00 98.06 97 ALA A O 1
ATOM 807 N N . GLY A 1 98 ? 1.145 -1.700 11.261 1.00 97.94 98 GLY A N 1
ATOM 808 C CA . GLY A 1 98 ? 0.489 -0.493 10.761 1.00 97.94 98 GLY A CA 1
ATOM 809 C C . GLY A 1 98 ? -1.031 -0.639 10.669 1.00 97.94 98 GLY A C 1
ATOM 810 O O . GLY A 1 98 ? -1.750 0.269 11.086 1.00 97.94 98 GLY A O 1
ATOM 811 N N . PHE A 1 99 ? -1.515 -1.788 10.185 1.00 98.06 99 PHE A N 1
ATOM 812 C CA . PHE A 1 99 ? -2.942 -2.113 10.144 1.00 98.06 99 PHE A CA 1
ATOM 813 C C . PHE A 1 99 ? -3.550 -2.188 11.549 1.00 98.06 99 PHE A C 1
ATOM 815 O O . PHE A 1 99 ? -4.479 -1.442 11.849 1.00 98.06 99 PHE A O 1
ATOM 822 N N . ILE A 1 100 ? -2.963 -2.984 12.449 1.00 97.38 100 ILE A N 1
ATOM 823 C CA . ILE A 1 100 ? -3.444 -3.143 13.832 1.00 97.38 100 ILE A CA 1
ATOM 824 C C . ILE A 1 100 ? -3.487 -1.792 14.561 1.00 97.38 100 ILE A C 1
ATOM 826 O O . ILE A 1 100 ? -4.485 -1.445 15.193 1.00 97.38 100 ILE A O 1
ATOM 830 N N . GLN A 1 101 ? -2.437 -0.974 14.431 1.00 97.75 101 GLN A N 1
ATOM 831 C CA . GLN A 1 101 ? -2.415 0.372 15.012 1.00 97.75 101 GLN A CA 1
ATOM 832 C C . GLN A 1 101 ? -3.530 1.271 14.467 1.00 97.75 101 GLN A C 1
ATOM 834 O O . GLN A 1 101 ? -4.050 2.104 15.212 1.00 97.75 101 GLN A O 1
ATOM 839 N N . ALA A 1 102 ? -3.880 1.145 13.185 1.00 98.06 102 ALA A N 1
ATOM 840 C CA . ALA A 1 102 ? -4.991 1.885 12.602 1.00 98.06 102 ALA A CA 1
ATOM 841 C C . ALA A 1 102 ? -6.335 1.413 13.171 1.00 98.06 102 ALA A C 1
ATOM 843 O O . ALA A 1 102 ? -7.113 2.260 13.607 1.00 98.06 102 ALA A O 1
ATOM 844 N N . CYS A 1 103 ? -6.565 0.102 13.279 1.00 97.50 103 CYS A N 1
ATOM 845 C CA . CYS A 1 103 ? -7.764 -0.459 13.911 1.00 97.50 103 CYS A CA 1
ATOM 846 C C . CYS A 1 103 ? -7.963 0.088 15.332 1.00 97.50 103 CYS A C 1
ATOM 848 O O . CYS A 1 103 ? -9.005 0.672 15.639 1.00 97.50 103 CYS A O 1
ATOM 850 N N . HIS A 1 104 ? -6.919 0.025 16.168 1.00 96.56 104 HIS A N 1
ATOM 851 C CA . HIS A 1 104 ? -6.969 0.562 17.530 1.00 96.56 104 HIS A CA 1
ATOM 852 C C . HIS A 1 104 ? -7.236 2.069 17.570 1.00 96.56 104 HIS A C 1
ATOM 854 O O . HIS A 1 104 ? -8.045 2.526 18.375 1.00 96.56 104 HIS A O 1
ATOM 860 N N . ALA A 1 105 ? -6.572 2.847 16.712 1.00 96.69 105 ALA A N 1
ATOM 861 C CA . ALA A 1 105 ? -6.736 4.298 16.686 1.00 96.69 105 ALA A CA 1
ATOM 862 C C . ALA A 1 105 ? -8.137 4.733 16.235 1.00 96.69 105 ALA A C 1
ATOM 864 O O . ALA A 1 105 ? -8.602 5.791 16.647 1.00 96.69 105 ALA A O 1
ATOM 865 N N . LEU A 1 106 ? -8.790 3.945 15.378 1.00 96.00 106 LEU A N 1
ATOM 866 C CA . LEU A 1 106 ? -10.133 4.228 14.871 1.00 96.00 106 LEU A CA 1
ATOM 867 C C . LEU A 1 106 ? -11.238 3.567 15.713 1.00 96.00 106 LEU A C 1
ATOM 869 O O . LEU A 1 106 ? -12.414 3.799 15.430 1.00 96.00 106 LEU A O 1
ATOM 873 N N . HIS A 1 107 ? -10.871 2.793 16.743 1.00 92.12 107 HIS A N 1
ATOM 874 C CA . HIS A 1 107 ? -11.774 1.964 17.548 1.00 92.12 107 HIS A CA 1
ATOM 875 C C . HIS A 1 107 ? -12.604 0.990 16.700 1.00 92.12 107 HIS A C 1
ATOM 877 O O . HIS A 1 107 ? -13.796 0.811 16.938 1.00 92.12 107 HIS A O 1
ATOM 883 N N . MET A 1 108 ? -11.970 0.391 15.691 1.00 86.69 108 MET A N 1
ATOM 884 C CA . MET A 1 108 ? -12.563 -0.658 14.865 1.00 86.69 108 MET A CA 1
ATOM 885 C C . MET A 1 108 ? -11.934 -1.992 15.237 1.00 86.69 108 MET A C 1
ATOM 887 O O . MET A 1 108 ? -10.712 -2.087 15.357 1.00 86.69 108 MET A O 1
ATOM 891 N N . ASP A 1 109 ? -12.770 -3.002 15.435 1.00 82.88 109 ASP A N 1
ATOM 892 C CA . ASP A 1 109 ? -12.302 -4.354 15.698 1.00 82.88 109 ASP A CA 1
ATOM 893 C C . ASP A 1 109 ? -11.761 -4.966 14.395 1.00 82.88 109 ASP A C 1
ATOM 895 O O . ASP A 1 109 ? -12.512 -5.044 13.419 1.00 82.88 109 ASP A O 1
ATOM 899 N N . PRO A 1 110 ? -10.478 -5.372 14.333 1.00 74.75 110 PRO A N 1
ATOM 900 C CA . PRO A 1 110 ? -9.918 -6.000 13.143 1.00 74.75 110 PRO A CA 1
ATOM 901 C C . PRO A 1 110 ? -10.653 -7.274 12.713 1.00 74.75 110 PRO A C 1
ATOM 903 O O . PRO A 1 110 ? -10.639 -7.569 11.521 1.00 74.75 110 PRO A O 1
ATOM 906 N N . GLU A 1 111 ? -11.295 -8.000 13.633 1.00 73.75 111 GLU A N 1
ATOM 907 C CA . GLU A 1 111 ? -12.041 -9.227 13.312 1.00 73.75 111 GLU A CA 1
ATOM 908 C C . GLU A 1 111 ? -13.387 -8.943 12.627 1.00 73.75 111 GLU A C 1
ATOM 910 O O . GLU A 1 111 ? -13.880 -9.785 11.883 1.00 73.75 111 GLU A O 1
ATOM 915 N N . HIS A 1 112 ? -13.941 -7.740 12.815 1.00 75.12 112 HIS A N 1
ATOM 916 C CA . HIS A 1 112 ? -15.269 -7.341 12.330 1.00 75.12 112 HIS A CA 1
ATOM 917 C C . HIS A 1 112 ? -15.216 -6.150 11.356 1.00 75.12 112 HIS A C 1
ATOM 919 O O . HIS A 1 112 ? -16.226 -5.508 11.076 1.00 75.12 112 HIS A O 1
ATOM 925 N N . ILE A 1 113 ? -14.035 -5.812 10.820 1.00 72.75 113 ILE A N 1
ATOM 926 C CA . ILE A 1 113 ? -13.882 -4.698 9.865 1.00 72.75 113 ILE A CA 1
ATOM 927 C C . ILE A 1 113 ? -14.738 -4.899 8.608 1.00 72.75 113 ILE A C 1
ATOM 929 O O . ILE A 1 113 ? -15.213 -3.920 8.031 1.00 72.75 113 ILE A O 1
ATOM 933 N N . GLU A 1 114 ? -14.942 -6.151 8.204 1.00 63.53 114 GLU A N 1
ATOM 934 C CA . GLU A 1 114 ? -15.755 -6.514 7.044 1.00 63.53 114 GLU A CA 1
ATOM 935 C C . GLU A 1 114 ? -17.264 -6.354 7.304 1.00 63.53 114 GLU A C 1
ATOM 937 O O . GLU A 1 114 ? -18.020 -6.161 6.362 1.00 63.53 114 GLU A O 1
ATOM 942 N N . ASP A 1 115 ? -17.717 -6.312 8.561 1.00 61.62 115 ASP A N 1
ATOM 943 C CA . ASP A 1 115 ? -19.138 -6.108 8.900 1.00 61.62 115 ASP A CA 1
ATOM 944 C C . ASP A 1 115 ? -19.585 -4.644 8.748 1.00 61.62 115 ASP A C 1
ATOM 946 O O . ASP A 1 115 ? -20.769 -4.316 8.843 1.00 61.62 115 ASP A O 1
ATOM 950 N N . HIS A 1 116 ? -18.625 -3.741 8.543 1.00 52.94 116 HIS A N 1
ATOM 951 C CA . HIS A 1 116 ? -18.853 -2.322 8.276 1.00 52.94 116 HIS A CA 1
ATOM 952 C C . HIS A 1 116 ? -18.788 -1.972 6.778 1.00 52.94 116 HIS A C 1
ATOM 954 O O . HIS A 1 116 ? -18.736 -0.783 6.436 1.00 52.94 116 HIS A O 1
ATOM 960 N N . LEU A 1 117 ? -18.768 -2.999 5.917 1.00 47.12 117 LEU A N 1
ATOM 961 C CA . LEU A 1 117 ? -19.033 -2.923 4.476 1.00 47.12 117 LEU A CA 1
ATOM 962 C C . LEU A 1 117 ? -20.509 -2.594 4.199 1.00 47.12 117 LEU A C 1
ATOM 964 O O . LEU A 1 117 ? -20.747 -1.863 3.209 1.00 47.12 117 LEU A O 1
#

pLDDT: mean 93.74, std 8.82, range [47.12, 98.56]

Secondary structure (DSSP, 8-state):
--SSPPPTT-TT--GGGGGGGTTSTTBTTBB-B-HHHHHHHHHHHHHTT-HHHHHHHHHHHHHHHH--SSSTT---SEE-TTT--EES-SS-HHHHHHHHHHHHHHT--TTSGGGG-

Radius of gyration: 15.2 Å; chains: 1; bounding box: 38×33×39 Å

Foldseek 3Di:
DDPPFDAPVDPPDDPCCCVVVQNHCQHDPRQWAALLVLLVVLLVCVVVVVLVVSLVSLLVSLVLCQADPPHGNQLAGTAGRPPSHGDHHGPDPSNVVSSVSSCVSSVHDSVCSVVVD